Protein AF-A0AB37UKE4-F1 (afdb_monomer_lite)

Secondary structure (DSSP, 8-state):
------GGGGGSS--PPP--HHHHHHHHHHTT-EEEEEETTEEEEEEE-SS-EEEEEEE-

Organism: NCBI:txid388085

Sequence (60 aa):
MVKYLSLGWRLRLGRLRVLSAQEVCQILEQFGLIKVRQRGSHIIMQKRTEDTTITVPVPN

Foldseek 3Di:
DDPPPDVVVVVPDDPDDDDDLVRVQVVVVVVVWDFPDDDPQWTWTWDDDPPDIDIDIGGD

InterPro domains:
  IPR012933 HicA mRNA interferase family [PF07927] (22-58)
  IPR038570 HicA superfamily [G3DSA:3.30.920.30] (13-60)

Structure (mmCIF, N/CA/C/O backbone):
data_AF-A0AB37UKE4-F1
#
_entry.id   AF-A0AB37UKE4-F1
#
loop_
_atom_site.group_PDB
_atom_site.id
_atom_site.type_symbol
_atom_site.label_atom_id
_atom_site.label_alt_id
_atom_site.label_comp_id
_atom_site.label_asym_id
_atom_site.label_entity_id
_atom_site.label_seq_id
_atom_site.pdbx_PDB_ins_code
_atom_site.Cartn_x
_atom_site.Cartn_y
_atom_site.Cartn_z
_atom_site.occupancy
_atom_site.B_iso_or_equiv
_atom_site.auth_seq_id
_atom_site.auth_comp_id
_atom_site.auth_asym_id
_atom_site.auth_atom_id
_atom_site.pdbx_PDB_model_num
ATOM 1 N N . MET A 1 1 ? -4.547 -19.062 -4.829 1.00 36.03 1 MET A N 1
ATOM 2 C CA . MET A 1 1 ? -3.763 -19.049 -6.085 1.00 36.03 1 MET A CA 1
ATOM 3 C C . MET A 1 1 ? -4.618 -18.384 -7.160 1.00 36.03 1 MET A C 1
ATOM 5 O O . MET A 1 1 ? -5.795 -18.703 -7.260 1.00 36.03 1 MET A O 1
ATOM 9 N N . VAL A 1 2 ? -4.097 -17.345 -7.809 1.00 45.00 2 VAL A N 1
ATOM 10 C CA . VAL A 1 2 ? -4.865 -16.231 -8.398 1.00 45.00 2 VAL A CA 1
ATOM 11 C C . VAL A 1 2 ? -5.583 -16.611 -9.709 1.00 45.00 2 VAL A C 1
ATOM 13 O O . VAL A 1 2 ? -4.936 -16.955 -10.690 1.00 45.00 2 VAL A O 1
ATOM 16 N N . LYS A 1 3 ? -6.922 -16.501 -9.742 1.00 48.06 3 LYS A N 1
ATOM 17 C CA . LYS A 1 3 ? -7.813 -16.818 -10.887 1.00 48.06 3 LYS A CA 1
ATOM 18 C C . LYS A 1 3 ? -7.961 -15.686 -11.933 1.00 48.06 3 LYS A C 1
ATOM 20 O O . LYS A 1 3 ? -8.890 -15.714 -12.731 1.00 48.06 3 LYS A O 1
ATOM 25 N N . TYR A 1 4 ? -7.071 -14.691 -11.964 1.00 52.31 4 TYR A N 1
ATOM 26 C CA . TYR A 1 4 ? -7.198 -13.531 -12.873 1.00 52.31 4 TYR A CA 1
ATOM 27 C C . TYR A 1 4 ? -6.562 -13.721 -14.265 1.00 52.31 4 TYR A C 1
ATOM 29 O O . TYR A 1 4 ? -6.556 -12.792 -15.064 1.00 52.31 4 TYR A O 1
ATOM 37 N N . LEU A 1 5 ? -6.045 -14.909 -14.597 1.00 50.81 5 LEU A N 1
ATOM 38 C CA . LEU A 1 5 ? -5.347 -15.170 -15.867 1.00 50.81 5 LEU A CA 1
ATOM 39 C C . LEU A 1 5 ? -6.200 -15.910 -16.914 1.00 50.81 5 LEU A C 1
ATOM 41 O O . LEU A 1 5 ? -5.653 -16.609 -17.762 1.00 50.81 5 LEU A O 1
ATOM 45 N N . SER A 1 6 ? -7.532 -15.765 -16.902 1.00 56.44 6 SER A N 1
ATOM 46 C CA . SER A 1 6 ? -8.310 -16.190 -18.075 1.00 56.44 6 SER A CA 1
ATOM 47 C C . SER A 1 6 ? -8.140 -15.153 -19.192 1.00 56.44 6 SER A C 1
ATOM 49 O O . SER A 1 6 ? -8.412 -13.964 -19.015 1.00 56.44 6 SER A O 1
ATOM 51 N N . LEU A 1 7 ? -7.641 -15.615 -20.344 1.00 55.75 7 LEU A N 1
ATOM 52 C CA . LEU A 1 7 ? -7.222 -14.815 -21.505 1.00 55.75 7 LEU A CA 1
ATOM 53 C C . LEU A 1 7 ? -8.278 -13.781 -21.963 1.00 55.75 7 LEU A C 1
ATOM 55 O O . LEU A 1 7 ? -7.929 -12.740 -22.513 1.00 55.75 7 LEU A O 1
ATOM 59 N N . GLY A 1 8 ? -9.561 -14.036 -21.682 1.00 53.91 8 GLY A N 1
ATOM 60 C CA . GLY A 1 8 ? -10.693 -13.189 -22.068 1.00 53.91 8 GLY A CA 1
ATOM 61 C C . GLY A 1 8 ? -10.782 -11.824 -21.372 1.00 53.91 8 GLY A C 1
ATOM 62 O O . GLY A 1 8 ? -11.354 -10.901 -21.944 1.00 53.91 8 GLY A O 1
ATOM 63 N N . TRP A 1 9 ? -10.188 -11.638 -20.187 1.00 54.94 9 TRP A N 1
ATOM 64 C CA . TRP A 1 9 ? -10.265 -10.352 -19.461 1.00 54.94 9 TRP A CA 1
ATOM 65 C C . TRP A 1 9 ? -9.218 -9.340 -19.938 1.00 54.94 9 TRP A C 1
ATOM 67 O O . TRP A 1 9 ? -9.375 -8.133 -19.762 1.00 54.94 9 TRP A O 1
ATOM 77 N N . ARG A 1 10 ? -8.162 -9.824 -20.597 1.00 53.94 10 ARG A N 1
ATOM 78 C CA . ARG A 1 10 ? -7.032 -9.011 -21.063 1.00 53.94 10 ARG A CA 1
ATOM 79 C C . ARG A 1 10 ? -7.350 -8.189 -22.319 1.00 53.94 10 ARG A C 1
ATOM 81 O O . ARG A 1 10 ? -6.596 -7.283 -22.642 1.00 53.94 10 ARG A O 1
ATOM 88 N N . LEU A 1 11 ? -8.450 -8.499 -23.012 1.00 58.66 11 LEU A N 1
ATOM 89 C CA . LEU A 1 11 ? -8.824 -7.889 -24.295 1.00 58.66 11 LEU A CA 1
ATOM 90 C C . LEU A 1 11 ? -9.789 -6.693 -24.172 1.00 58.66 11 LEU A C 1
ATOM 92 O O . LEU A 1 11 ? -10.040 -6.031 -25.173 1.00 58.66 11 LEU A O 1
ATOM 96 N N . ARG A 1 12 ? -10.334 -6.400 -22.978 1.00 61.19 12 ARG A N 1
ATOM 97 C CA . ARG A 1 12 ? -11.271 -5.269 -22.757 1.00 61.19 12 ARG A CA 1
ATOM 98 C C . ARG A 1 12 ? -10.697 -4.091 -21.972 1.00 61.19 12 ARG A C 1
ATOM 100 O O . ARG A 1 12 ? -11.313 -3.033 -21.939 1.00 61.19 12 ARG A O 1
ATOM 107 N N . LEU A 1 13 ? -9.536 -4.254 -21.349 1.00 67.75 13 LEU A N 1
ATOM 108 C CA . LEU A 1 13 ? -8.806 -3.145 -20.749 1.00 67.75 13 LEU A CA 1
ATOM 109 C C . LEU A 1 13 ? -7.847 -2.618 -21.817 1.00 67.75 13 LEU A C 1
ATOM 111 O O . LEU A 1 13 ? -7.030 -3.381 -22.335 1.00 67.75 13 LEU A O 1
ATOM 115 N N . GLY A 1 14 ? -7.948 -1.331 -22.168 1.00 70.94 14 GLY A N 1
ATOM 116 C CA . GLY A 1 14 ? -6.906 -0.665 -22.954 1.00 70.94 14 GLY A CA 1
ATOM 117 C C . GLY A 1 14 ? -5.532 -0.914 -22.321 1.00 70.94 14 GLY A C 1
ATOM 118 O O . GLY A 1 14 ? -5.454 -1.258 -21.142 1.00 70.94 14 GLY A O 1
ATOM 119 N N . ARG A 1 15 ? -4.439 -0.790 -23.085 1.00 74.94 15 ARG A N 1
ATOM 120 C CA . ARG A 1 15 ? -3.080 -1.038 -22.570 1.00 74.94 15 ARG A CA 1
ATOM 121 C C . ARG A 1 15 ? -2.751 -0.054 -21.438 1.00 74.94 15 ARG A C 1
ATOM 123 O O . ARG A 1 15 ? -2.212 1.020 -21.685 1.00 74.94 15 ARG A O 1
ATOM 130 N N . LEU A 1 16 ? -3.100 -0.416 -20.205 1.00 82.12 16 LEU A N 1
ATOM 131 C CA . LEU A 1 16 ? -2.749 0.335 -19.009 1.00 82.12 16 LEU A CA 1
ATOM 132 C C . LEU A 1 16 ? -1.232 0.304 -18.852 1.00 82.12 16 LEU A C 1
ATOM 134 O O . LEU A 1 16 ? -0.588 -0.721 -19.097 1.00 82.12 16 LEU A O 1
ATOM 138 N N . ARG A 1 17 ? -0.662 1.437 -18.442 1.00 87.50 17 ARG A N 1
ATOM 139 C CA . ARG A 1 17 ? 0.761 1.516 -18.122 1.00 87.50 17 ARG A CA 1
ATOM 140 C C . ARG A 1 17 ? 1.062 0.585 -16.947 1.00 87.50 17 ARG A C 1
ATOM 142 O O . ARG A 1 17 ? 0.325 0.565 -15.964 1.00 87.50 17 ARG A O 1
ATOM 149 N N . VAL A 1 18 ? 2.158 -0.161 -17.048 1.00 88.25 18 VAL A N 1
ATOM 150 C CA . VAL A 1 18 ? 2.703 -0.929 -15.923 1.00 88.25 18 VAL A CA 1
ATOM 151 C C . VAL A 1 18 ? 3.332 0.056 -14.939 1.00 88.25 18 VAL A C 1
ATOM 153 O O . VAL A 1 18 ? 4.145 0.879 -15.349 1.00 88.25 18 VAL A O 1
ATOM 156 N N . LEU A 1 19 ? 2.937 -0.013 -13.669 1.00 93.62 19 LEU A N 1
ATOM 157 C CA . LEU A 1 19 ? 3.503 0.791 -12.584 1.00 93.62 19 LEU A CA 1
ATOM 158 C C . LEU A 1 19 ? 4.372 -0.097 -11.695 1.00 93.62 19 LEU A C 1
ATOM 160 O O . LEU A 1 19 ? 3.992 -1.227 -11.378 1.00 93.62 19 LEU A O 1
ATOM 164 N N . SER A 1 20 ? 5.514 0.429 -11.274 1.00 94.75 20 SER A N 1
ATOM 165 C CA . SER A 1 20 ? 6.321 -0.146 -10.201 1.00 94.75 20 SER A CA 1
ATOM 166 C C . SER A 1 20 ? 5.603 -0.033 -8.852 1.00 94.75 20 SER A C 1
ATOM 168 O O . SER A 1 20 ? 4.745 0.829 -8.647 1.00 94.75 20 SER A O 1
ATOM 170 N N . ALA A 1 21 ? 5.986 -0.878 -7.892 1.00 95.19 21 ALA A N 1
ATOM 171 C CA . ALA A 1 21 ? 5.456 -0.825 -6.529 1.00 95.19 21 ALA A CA 1
ATOM 172 C C . ALA A 1 21 ? 5.625 0.562 -5.891 1.00 95.19 21 ALA A C 1
ATOM 174 O O . ALA A 1 21 ? 4.729 1.057 -5.211 1.00 95.19 21 ALA A O 1
ATOM 175 N N . GLN A 1 22 ? 6.763 1.208 -6.159 1.00 96.19 22 GLN A N 1
ATOM 176 C CA . GLN A 1 22 ? 7.077 2.539 -5.659 1.00 96.19 22 GLN A CA 1
ATOM 177 C C . GLN A 1 22 ? 6.144 3.606 -6.242 1.00 96.19 22 GLN A C 1
ATOM 179 O O . GLN A 1 22 ? 5.618 4.416 -5.484 1.00 96.19 22 GLN A O 1
ATOM 184 N N . GLU A 1 23 ? 5.885 3.582 -7.553 1.00 97.50 23 GLU A N 1
ATOM 185 C CA . GLU A 1 23 ? 4.930 4.504 -8.188 1.00 97.50 23 GLU A CA 1
ATOM 186 C C . GLU A 1 23 ? 3.514 4.309 -7.637 1.00 97.50 23 GLU A C 1
ATOM 188 O O . GLU A 1 23 ? 2.804 5.281 -7.383 1.00 97.50 23 GLU A O 1
ATOM 193 N N . VAL A 1 24 ? 3.101 3.058 -7.402 1.00 97.12 24 VAL A N 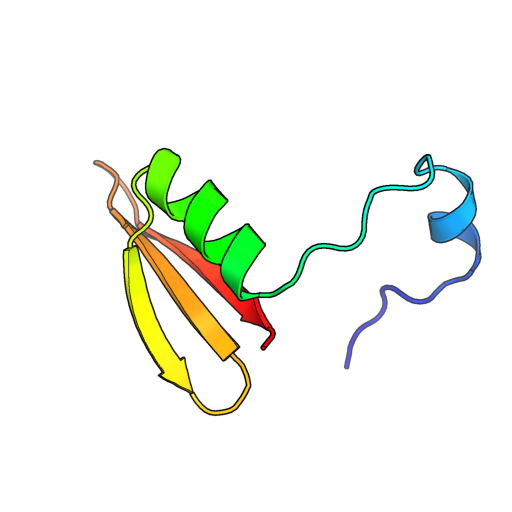1
ATOM 194 C CA . VAL A 1 24 ? 1.804 2.769 -6.775 1.00 97.12 24 VAL A CA 1
ATOM 195 C C . VAL A 1 24 ? 1.749 3.348 -5.361 1.00 97.12 24 VAL A C 1
ATOM 197 O O . VAL A 1 24 ? 0.780 4.028 -5.030 1.00 97.12 24 VAL A O 1
ATOM 200 N N . CYS A 1 25 ? 2.780 3.134 -4.536 1.00 97.62 25 CYS A N 1
ATOM 201 C CA . CYS A 1 25 ? 2.853 3.720 -3.195 1.00 97.62 25 CYS A CA 1
ATOM 202 C C . CYS A 1 25 ? 2.750 5.251 -3.231 1.00 97.62 25 CYS A C 1
ATOM 204 O O . CYS A 1 25 ? 1.931 5.801 -2.501 1.00 97.62 25 CYS A O 1
ATOM 206 N N . GLN A 1 26 ? 3.484 5.920 -4.124 1.00 98.06 26 GLN A N 1
ATOM 207 C CA . GLN A 1 26 ? 3.437 7.380 -4.278 1.00 98.06 26 GLN A CA 1
ATOM 208 C C . GLN A 1 26 ? 2.039 7.892 -4.643 1.00 98.06 26 GLN A C 1
ATOM 210 O O . GLN A 1 26 ? 1.586 8.896 -4.099 1.00 98.06 26 GLN A O 1
ATOM 215 N N . ILE A 1 27 ? 1.331 7.205 -5.546 1.00 97.50 27 ILE A N 1
ATOM 216 C CA . ILE A 1 27 ? -0.051 7.566 -5.891 1.00 97.50 27 ILE A CA 1
ATOM 217 C C . ILE A 1 27 ? -0.956 7.393 -4.667 1.00 97.50 27 ILE A C 1
ATOM 219 O O . ILE A 1 27 ? -1.747 8.277 -4.356 1.00 97.50 27 ILE A O 1
ATOM 223 N N . LEU A 1 28 ? -0.839 6.273 -3.951 1.00 98.06 28 LEU A N 1
ATOM 224 C CA . LEU A 1 28 ? -1.673 5.983 -2.781 1.00 98.06 28 LEU A CA 1
ATOM 225 C C . LEU A 1 28 ? -1.442 6.976 -1.628 1.00 98.06 28 LEU A C 1
ATOM 227 O O . LEU A 1 28 ? -2.401 7.354 -0.951 1.00 98.06 28 LEU A O 1
ATOM 231 N N . GLU A 1 29 ? -0.208 7.443 -1.442 1.00 98.31 29 GLU A N 1
ATOM 232 C CA . GLU A 1 29 ? 0.142 8.485 -0.468 1.00 98.31 29 GLU A CA 1
ATOM 233 C C . GLU A 1 29 ? -0.594 9.802 -0.732 1.00 98.31 29 GLU A C 1
ATOM 235 O O . GLU A 1 29 ? -1.093 10.418 0.211 1.00 98.31 29 GLU A O 1
ATOM 240 N N . GLN A 1 30 ? -0.782 10.187 -1.999 1.00 98.19 30 GLN A N 1
ATOM 241 C CA . GLN A 1 30 ? -1.555 11.386 -2.366 1.00 98.19 30 GLN A CA 1
ATOM 242 C C . GLN A 1 30 ? -3.031 11.290 -1.951 1.00 98.19 30 GLN A C 1
ATOM 244 O O . GLN A 1 30 ? -3.673 12.305 -1.692 1.00 98.19 30 GLN A O 1
ATOM 249 N N . PHE A 1 31 ? -3.571 10.074 -1.833 1.00 97.62 31 PHE A N 1
ATOM 250 C CA . PHE A 1 31 ? -4.927 9.833 -1.332 1.00 97.62 31 PHE A CA 1
ATOM 251 C C . PHE A 1 31 ? -4.987 9.639 0.191 1.00 97.62 31 PHE A C 1
ATOM 253 O O . PHE A 1 31 ? -6.061 9.353 0.736 1.00 97.62 31 PHE A O 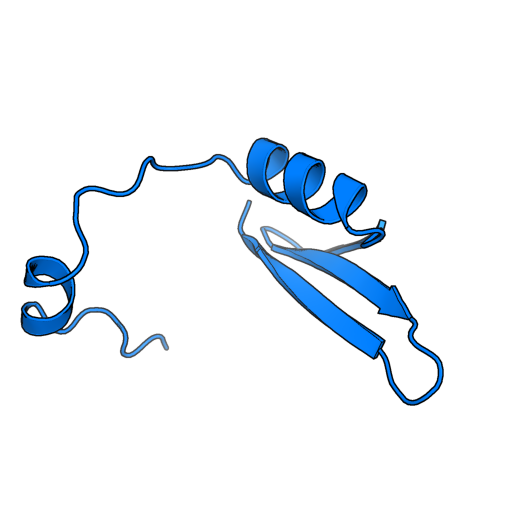1
ATOM 260 N N . GLY A 1 32 ? -3.865 9.807 0.894 1.00 97.81 32 GLY A N 1
ATOM 261 C CA . GLY A 1 32 ? -3.766 9.680 2.346 1.00 97.81 32 GLY A CA 1
ATOM 262 C C . GLY A 1 32 ? -3.640 8.240 2.843 1.00 97.81 32 GLY A C 1
ATOM 263 O O . GLY A 1 32 ? -3.933 7.983 4.010 1.00 97.81 32 GLY A O 1
ATOM 264 N N . LEU A 1 33 ? -3.255 7.291 1.981 1.00 98.38 33 LEU A N 1
ATOM 265 C CA . LEU A 1 33 ? -2.819 5.975 2.441 1.00 98.38 33 LEU A CA 1
ATOM 266 C C . LEU A 1 33 ? -1.347 6.035 2.840 1.00 98.38 33 LEU A C 1
ATOM 268 O O . LEU A 1 33 ? -0.518 6.548 2.102 1.00 98.38 33 LEU A O 1
ATOM 272 N N . ILE A 1 34 ? -1.007 5.434 3.972 1.00 98.06 34 ILE A N 1
ATOM 273 C CA . ILE A 1 34 ? 0.358 5.391 4.494 1.00 98.06 34 ILE A CA 1
ATOM 274 C C . ILE A 1 34 ? 0.895 3.964 4.501 1.00 98.06 34 ILE A C 1
ATOM 276 O O . ILE A 1 34 ? 0.153 3.007 4.735 1.00 98.06 34 ILE A O 1
ATOM 280 N N . LYS A 1 35 ? 2.200 3.803 4.282 1.00 97.69 35 LYS A N 1
ATOM 281 C CA . LYS A 1 35 ? 2.877 2.511 4.441 1.00 97.69 35 LYS A CA 1
ATOM 282 C C . LYS A 1 35 ? 2.900 2.127 5.920 1.00 97.69 35 LYS A C 1
ATOM 284 O O . LYS A 1 35 ? 3.553 2.789 6.717 1.00 97.69 35 LYS A O 1
ATOM 289 N N . VAL A 1 36 ? 2.230 1.032 6.281 1.00 98.00 36 VAL A N 1
ATOM 290 C CA . VAL A 1 36 ? 2.170 0.558 7.678 1.00 98.00 36 VAL A CA 1
ATOM 291 C C . VAL A 1 36 ? 3.132 -0.589 7.967 1.00 98.00 36 VAL A C 1
ATOM 293 O O . VAL A 1 36 ? 3.638 -0.700 9.078 1.00 98.00 36 VAL A O 1
ATOM 296 N N . ARG A 1 37 ? 3.400 -1.461 6.986 1.00 97.31 37 ARG A N 1
ATOM 297 C CA . ARG A 1 37 ? 4.385 -2.549 7.112 1.00 97.31 37 ARG A CA 1
ATOM 298 C C . ARG A 1 37 ? 4.758 -3.136 5.760 1.00 97.31 37 ARG A C 1
ATOM 300 O O . ARG A 1 37 ? 4.042 -2.961 4.779 1.00 97.31 37 ARG A O 1
ATOM 307 N N . GLN A 1 38 ? 5.830 -3.915 5.733 1.00 97.31 38 GLN A N 1
ATOM 308 C CA . GLN A 1 38 ? 6.182 -4.761 4.600 1.00 97.31 38 GLN A CA 1
ATOM 309 C C . GLN A 1 38 ? 6.466 -6.179 5.089 1.00 97.31 38 GLN A C 1
ATOM 311 O O . GLN A 1 38 ? 7.182 -6.368 6.071 1.00 97.31 38 GLN A O 1
ATOM 316 N N . ARG A 1 39 ? 5.891 -7.176 4.4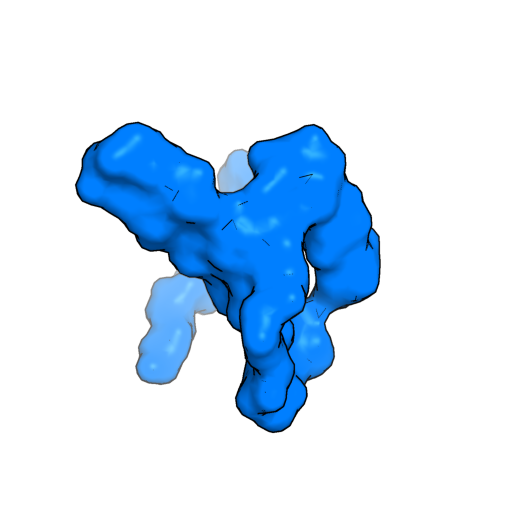12 1.00 94.62 39 ARG A N 1
ATOM 317 C CA . ARG A 1 39 ? 6.155 -8.594 4.674 1.00 9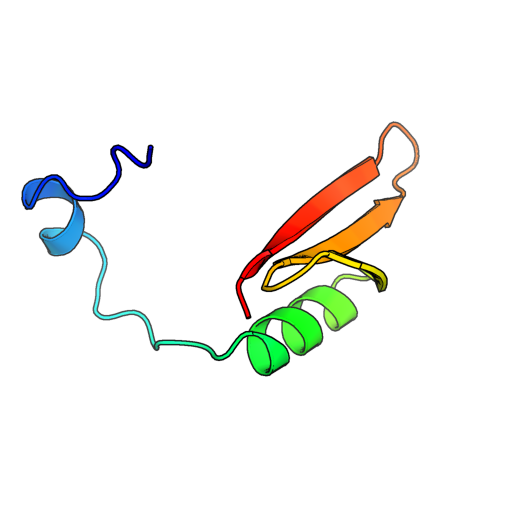4.62 39 ARG A CA 1
ATOM 318 C C . ARG A 1 39 ? 6.568 -9.258 3.367 1.00 94.62 39 ARG A C 1
ATOM 320 O O . ARG A 1 39 ? 5.732 -9.485 2.496 1.00 94.62 39 ARG A O 1
ATOM 327 N N . GLY A 1 40 ? 7.857 -9.560 3.240 1.00 94.19 40 GLY A N 1
ATOM 328 C CA . GLY A 1 40 ? 8.427 -10.055 1.988 1.00 94.19 40 GLY A CA 1
ATOM 329 C C . GLY A 1 40 ? 8.184 -9.072 0.838 1.00 94.19 40 GLY A C 1
ATOM 330 O O . GLY A 1 40 ? 8.420 -7.871 0.975 1.00 94.19 40 GLY A O 1
ATOM 331 N N . SER A 1 41 ? 7.656 -9.586 -0.271 1.00 93.50 41 SER A N 1
ATOM 332 C CA . SER A 1 41 ? 7.326 -8.829 -1.483 1.00 93.50 41 SER A CA 1
ATOM 333 C C . SER A 1 41 ? 5.998 -8.067 -1.415 1.00 93.50 41 SER A C 1
ATOM 335 O O . SER A 1 41 ? 5.467 -7.695 -2.446 1.00 93.50 41 SER A O 1
ATOM 337 N N . HIS A 1 42 ? 5.393 -7.868 -0.241 1.00 96.12 42 HIS A N 1
ATOM 338 C CA . HIS A 1 42 ? 4.130 -7.128 -0.137 1.00 96.12 42 HIS A CA 1
ATOM 339 C C . HIS A 1 42 ? 4.249 -5.977 0.856 1.00 96.12 42 HIS A C 1
ATOM 341 O O . HIS A 1 42 ? 4.511 -6.180 2.047 1.00 96.12 42 HIS A O 1
ATOM 347 N N . ILE A 1 43 ? 4.018 -4.767 0.359 1.00 98.19 43 ILE A N 1
ATOM 348 C CA . ILE A 1 43 ? 3.894 -3.543 1.142 1.00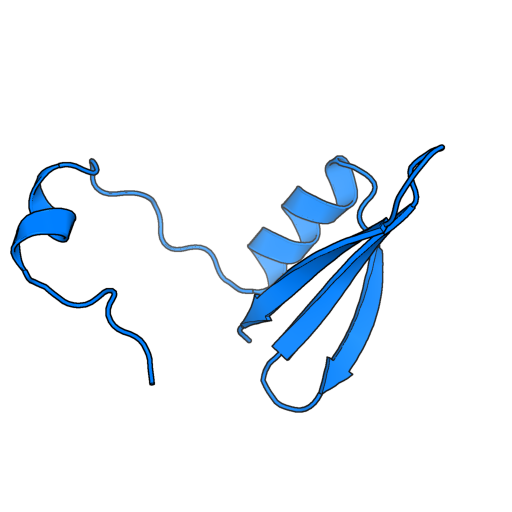 98.19 43 ILE A CA 1
ATOM 349 C C . ILE A 1 43 ? 2.418 -3.366 1.496 1.00 98.19 43 ILE A C 1
ATOM 351 O O . ILE A 1 43 ? 1.550 -3.447 0.635 1.00 98.19 43 ILE A O 1
ATOM 355 N N . ILE A 1 44 ? 2.111 -3.137 2.765 1.00 97.94 44 ILE A N 1
ATOM 356 C CA . ILE A 1 44 ? 0.753 -2.851 3.218 1.00 97.94 44 ILE A CA 1
ATOM 357 C C . ILE A 1 44 ? 0.616 -1.338 3.367 1.00 97.94 44 ILE A C 1
ATOM 359 O O . ILE A 1 44 ? 1.304 -0.734 4.193 1.00 97.94 44 ILE A O 1
ATOM 363 N N . MET A 1 45 ? -0.279 -0.752 2.574 1.00 98.44 45 MET A N 1
ATOM 364 C CA . MET A 1 45 ? -0.703 0.644 2.657 1.00 98.44 45 MET A CA 1
ATOM 365 C C . MET A 1 45 ? -2.060 0.713 3.362 1.00 98.44 45 MET A C 1
ATOM 367 O O . MET A 1 45 ? -2.936 -0.105 3.073 1.00 98.44 45 MET A O 1
ATOM 371 N N . GLN A 1 46 ? -2.266 1.661 4.275 1.00 98.50 46 GLN A N 1
ATOM 372 C CA . GLN A 1 46 ? -3.543 1.831 4.968 1.00 98.50 46 GLN A CA 1
ATOM 373 C C . GLN A 1 46 ? -3.972 3.287 5.082 1.00 98.50 46 GLN A C 1
ATOM 375 O O . GLN A 1 46 ? -3.143 4.169 5.268 1.00 98.50 46 GLN A O 1
ATOM 380 N N . LYS A 1 47 ? -5.283 3.521 5.041 1.00 98.31 47 LYS A N 1
ATOM 381 C CA . LYS A 1 47 ? -5.911 4.791 5.421 1.00 98.31 47 LYS A CA 1
ATOM 382 C C . LYS A 1 47 ? -7.049 4.506 6.384 1.00 98.31 47 LYS A C 1
ATOM 384 O O . LYS A 1 47 ? -7.931 3.704 6.074 1.00 98.31 47 LYS A O 1
ATOM 389 N N . ARG A 1 48 ? -7.041 5.173 7.535 1.00 97.44 48 ARG A N 1
ATOM 390 C CA . ARG A 1 48 ? -8.170 5.155 8.465 1.00 97.44 48 ARG A CA 1
ATOM 391 C C . ARG A 1 48 ? -9.207 6.175 8.002 1.00 97.44 48 ARG A C 1
ATOM 393 O O . ARG A 1 48 ? -8.857 7.313 7.700 1.00 97.44 48 ARG A O 1
ATOM 400 N N . THR A 1 49 ? -10.455 5.748 7.909 1.00 95.75 49 THR A N 1
ATOM 401 C CA . THR A 1 49 ? -11.618 6.621 7.732 1.00 95.75 49 THR A CA 1
ATOM 402 C C . THR A 1 49 ? -12.396 6.670 9.047 1.00 95.75 49 THR A C 1
ATOM 404 O O . THR A 1 49 ? -11.986 6.046 10.028 1.00 95.75 49 THR A O 1
ATOM 407 N N . GLU A 1 50 ? -13.491 7.425 9.090 1.00 95.62 50 GLU A N 1
ATOM 408 C CA . GLU A 1 50 ? -14.334 7.544 10.289 1.00 95.62 50 GLU A CA 1
ATOM 409 C C . GLU A 1 50 ? -14.864 6.172 10.741 1.00 95.62 50 GLU A C 1
ATOM 411 O O . GLU A 1 50 ? -14.721 5.813 11.908 1.00 95.62 50 GLU A O 1
ATOM 416 N N . ASP A 1 51 ? -15.333 5.355 9.791 1.00 96.19 51 ASP A N 1
ATOM 417 C CA . ASP A 1 51 ? -15.992 4.078 10.098 1.00 96.19 51 ASP A CA 1
ATOM 418 C C . ASP A 1 51 ? -15.108 2.837 9.915 1.00 96.19 51 ASP A C 1
ATOM 420 O O . ASP A 1 51 ? -15.422 1.759 10.422 1.00 96.19 51 ASP A O 1
ATOM 424 N N . THR A 1 52 ? -14.022 2.928 9.139 1.00 97.56 52 THR A N 1
ATOM 425 C CA . THR A 1 52 ? -13.263 1.737 8.734 1.00 97.56 52 THR A CA 1
ATOM 426 C C . THR A 1 52 ? -11.787 2.016 8.453 1.00 97.56 52 THR A C 1
ATOM 428 O O . THR A 1 52 ? -11.268 3.117 8.630 1.00 97.56 52 THR A O 1
ATOM 431 N N . THR A 1 53 ? -11.055 0.977 8.058 1.00 98.06 53 THR A N 1
ATOM 432 C CA . THR A 1 53 ? -9.670 1.074 7.598 1.00 98.06 53 THR A CA 1
ATOM 433 C C . THR A 1 53 ? -9.548 0.457 6.216 1.00 98.06 53 THR A C 1
ATOM 435 O O . THR A 1 53 ? -9.721 -0.748 6.031 1.00 98.06 53 THR A O 1
ATOM 438 N N . ILE A 1 54 ? -9.189 1.284 5.239 1.00 98.00 54 ILE A N 1
ATOM 439 C CA . ILE A 1 54 ? -8.868 0.830 3.890 1.00 98.00 54 ILE A CA 1
ATOM 440 C C . ILE A 1 54 ? -7.461 0.238 3.934 1.00 98.00 54 ILE A C 1
ATOM 442 O O . ILE A 1 54 ? -6.525 0.920 4.343 1.00 98.00 54 ILE A O 1
ATOM 446 N N . THR A 1 55 ? -7.308 -1.021 3.518 1.00 97.88 55 THR A N 1
ATOM 447 C CA . THR A 1 55 ? -6.013 -1.716 3.445 1.00 97.88 55 THR A CA 1
ATOM 448 C C . THR A 1 55 ? -5.726 -2.135 2.011 1.00 97.88 55 THR A C 1
ATOM 450 O O . THR A 1 55 ? -6.492 -2.898 1.427 1.00 97.88 55 THR A O 1
ATOM 453 N N . VAL A 1 56 ? -4.606 -1.669 1.458 1.00 97.81 56 VAL A N 1
ATOM 454 C CA . VAL A 1 56 ? -4.171 -1.959 0.088 1.00 97.81 56 VAL A CA 1
ATOM 455 C C . VAL A 1 56 ? -2.821 -2.686 0.121 1.00 97.81 56 VAL A C 1
ATOM 457 O O . VAL A 1 56 ? -1.814 -2.087 0.505 1.00 97.81 56 VAL A O 1
ATOM 460 N N . PRO A 1 57 ? -2.765 -3.977 -0.254 1.00 97.25 57 PRO A N 1
ATOM 461 C CA . PRO A 1 57 ? -1.506 -4.678 -0.464 1.00 97.25 57 PRO A CA 1
ATOM 462 C C . PRO A 1 57 ? -0.904 -4.300 -1.825 1.00 97.25 57 PRO A C 1
ATOM 464 O O . PRO A 1 57 ? -1.541 -4.470 -2.862 1.00 97.25 57 PRO A O 1
ATOM 467 N N . VAL A 1 58 ? 0.339 -3.827 -1.821 1.00 97.12 58 VAL A N 1
ATOM 468 C CA . VAL A 1 58 ? 1.121 -3.486 -3.013 1.00 97.12 58 VAL A CA 1
ATOM 469 C C . VAL A 1 58 ? 2.236 -4.527 -3.188 1.00 97.12 58 VAL A C 1
ATOM 471 O O . VAL A 1 58 ? 3.080 -4.649 -2.295 1.00 97.12 58 VAL A O 1
ATOM 474 N N . PRO A 1 59 ? 2.250 -5.304 -4.286 1.00 94.94 59 PRO A N 1
ATOM 475 C CA . PRO A 1 59 ? 3.333 -6.238 -4.575 1.00 94.94 59 PRO A CA 1
ATOM 476 C C . PRO A 1 59 ? 4.59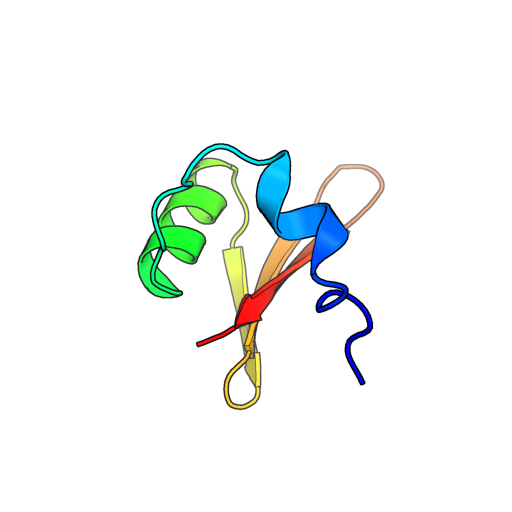6 -5.481 -5.011 1.00 94.94 59 PRO A C 1
ATOM 478 O O . PRO A 1 59 ? 4.508 -4.572 -5.833 1.00 94.94 59 PRO A O 1
ATOM 481 N N . ASN A 1 60 ? 5.745 -5.875 -4.465 1.00 85.75 60 ASN A N 1
ATOM 482 C CA . ASN A 1 60 ? 7.090 -5.380 -4.754 1.00 85.75 60 ASN A CA 1
ATOM 483 C C . ASN A 1 60 ? 7.943 -6.438 -5.446 1.00 85.75 60 ASN A C 1
ATOM 485 O O . ASN A 1 60 ? 7.821 -7.623 -5.062 1.00 85.75 60 ASN A O 1
#

Radius of gyration: 14.07 Å; chains: 1; bounding box: 24×30×35 Å

pLDDT: mean 86.03, std 18.22, range [36.03, 98.5]